Protein AF-A0ABD2B2H3-F1 (afdb_monomer)

Foldseek 3Di:
DVVVVVVVVVVVVVVVPDDDPPCVVVVVVVVVVVCVVPDLVVQQVVVQVPDDPVPDDALVVVCVVPVPAAEDEAADQDPNHYHCCSQVVSNRHYHYQDADPPDDGDVCSVDPPPPPD

Radius of gyration: 19.27 Å; Cα contacts (8 Å, |Δi|>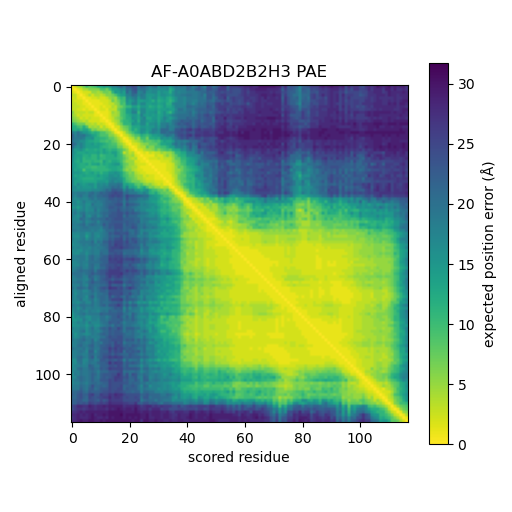4): 63; chains: 1; bounding box: 62×40×33 Å

Mean predicted aligned error: 13.92 Å

Structure (mmCIF, N/CA/C/O backbone):
data_AF-A0ABD2B2H3-F1
#
_entry.id   AF-A0ABD2B2H3-F1
#
loop_
_atom_site.group_PDB
_atom_site.id
_atom_site.type_symbol
_atom_site.label_atom_id
_atom_site.label_alt_id
_atom_site.label_comp_id
_atom_site.label_asym_id
_atom_site.label_entity_id
_atom_site.label_seq_id
_atom_site.pdbx_PDB_ins_code
_atom_site.Cartn_x
_atom_site.Cartn_y
_atom_site.Cartn_z
_atom_site.occupancy
_atom_site.B_iso_or_equiv
_atom_site.auth_seq_id
_atom_site.auth_comp_id
_atom_site.auth_asym_id
_atom_site.auth_atom_id
_atom_site.pdbx_PDB_model_num
ATOM 1 N N . MET A 1 1 ? 15.039 -4.008 -8.826 1.00 48.84 1 MET A N 1
ATOM 2 C CA . MET A 1 1 ? 15.263 -3.709 -7.388 1.00 48.84 1 MET A CA 1
ATOM 3 C C . MET A 1 1 ? 15.482 -4.945 -6.514 1.00 48.84 1 MET A C 1
ATOM 5 O O . MET A 1 1 ? 16.381 -4.877 -5.692 1.00 48.84 1 MET A O 1
ATOM 9 N N . VAL A 1 2 ? 14.816 -6.092 -6.738 1.00 40.44 2 VAL A N 1
ATOM 10 C CA . VAL A 1 2 ? 15.303 -7.399 -6.213 1.00 40.44 2 VAL A CA 1
ATOM 11 C C . VAL A 1 2 ? 16.727 -7.677 -6.708 1.00 40.44 2 VAL A C 1
ATOM 13 O O . VAL A 1 2 ? 17.592 -8.094 -5.950 1.00 40.44 2 VAL A O 1
ATOM 16 N N . GLU A 1 3 ? 17.006 -7.293 -7.956 1.00 41.06 3 GLU A N 1
ATOM 17 C CA . 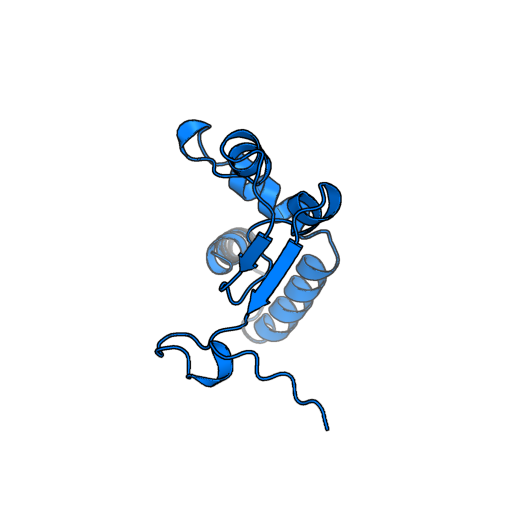GLU A 1 3 ? 18.360 -7.285 -8.508 1.00 41.06 3 GLU A CA 1
ATOM 18 C C . GLU A 1 3 ? 19.343 -6.374 -7.770 1.00 41.06 3 GLU A C 1
ATOM 20 O O . GLU A 1 3 ? 20.527 -6.635 -7.862 1.00 41.06 3 GLU A O 1
ATOM 25 N N . SER A 1 4 ? 18.917 -5.320 -7.063 1.00 43.38 4 SER A N 1
ATOM 26 C CA . SER A 1 4 ? 19.858 -4.391 -6.412 1.00 43.38 4 SER A CA 1
ATOM 27 C C . SER A 1 4 ? 20.433 -5.008 -5.138 1.00 43.38 4 SER A C 1
ATOM 29 O O . SER A 1 4 ? 21.646 -5.126 -5.000 1.00 43.38 4 SER A O 1
ATOM 31 N N . ALA A 1 5 ? 19.564 -5.533 -4.267 1.00 48.22 5 ALA A N 1
ATOM 32 C CA . ALA A 1 5 ? 19.985 -6.279 -3.083 1.00 48.22 5 ALA A CA 1
ATOM 33 C C . ALA A 1 5 ? 20.704 -7.587 -3.461 1.00 48.22 5 ALA A C 1
ATOM 35 O O . ALA A 1 5 ? 21.766 -7.889 -2.916 1.00 48.22 5 ALA A O 1
ATOM 36 N N . ALA A 1 6 ? 20.198 -8.309 -4.471 1.00 50.22 6 ALA A N 1
ATOM 37 C CA . ALA A 1 6 ? 20.875 -9.487 -5.007 1.00 50.22 6 ALA A CA 1
ATOM 38 C C . ALA A 1 6 ? 22.244 -9.140 -5.620 1.00 50.22 6 ALA A C 1
ATOM 40 O O . ALA A 1 6 ? 23.193 -9.890 -5.418 1.00 50.22 6 ALA A O 1
ATOM 41 N N . ARG A 1 7 ? 22.398 -7.988 -6.296 1.00 47.88 7 ARG A N 1
ATOM 42 C CA . ARG A 1 7 ? 23.691 -7.506 -6.817 1.00 47.88 7 ARG A CA 1
ATOM 43 C C . ARG A 1 7 ? 24.656 -7.122 -5.702 1.00 47.88 7 ARG A C 1
ATOM 45 O O . ARG A 1 7 ? 25.835 -7.422 -5.834 1.00 47.88 7 ARG A O 1
ATOM 52 N N . THR A 1 8 ? 24.194 -6.521 -4.609 1.00 51.16 8 THR A N 1
ATOM 53 C CA . THR A 1 8 ? 25.048 -6.207 -3.450 1.00 51.16 8 THR A CA 1
ATOM 54 C C . THR A 1 8 ? 25.582 -7.483 -2.799 1.00 51.16 8 THR A C 1
ATOM 56 O O . THR A 1 8 ? 26.789 -7.607 -2.591 1.00 51.16 8 THR A O 1
ATOM 59 N N . ILE A 1 9 ? 24.724 -8.487 -2.597 1.00 52.25 9 ILE A N 1
ATOM 60 C CA . ILE A 1 9 ? 25.126 -9.818 -2.110 1.00 52.25 9 ILE A CA 1
ATOM 61 C C . ILE A 1 9 ? 26.032 -10.527 -3.140 1.00 52.25 9 ILE A C 1
ATOM 63 O O . ILE A 1 9 ? 26.996 -11.203 -2.776 1.00 52.25 9 ILE A O 1
ATOM 67 N N . GLN A 1 10 ? 25.801 -10.324 -4.441 1.00 53.50 10 GLN A N 1
ATOM 68 C CA . GLN A 1 10 ? 26.638 -10.853 -5.523 1.00 53.50 10 GLN A CA 1
ATOM 69 C C . GLN A 1 10 ? 28.027 -10.197 -5.589 1.00 53.50 10 GLN A C 1
ATOM 71 O O . GLN A 1 10 ? 29.008 -10.871 -5.893 1.00 53.50 10 GLN A O 1
ATOM 76 N N . LEU A 1 11 ? 28.144 -8.903 -5.288 1.00 53.72 11 LEU A N 1
ATOM 77 C CA . LEU A 1 11 ? 29.423 -8.191 -5.214 1.00 53.72 11 LEU A CA 1
ATOM 78 C C . LEU A 1 11 ? 30.218 -8.620 -3.975 1.00 53.72 11 LEU A C 1
ATOM 80 O O . LEU A 1 11 ? 31.417 -8.878 -4.075 1.00 53.72 11 LEU A O 1
ATOM 84 N N . GLN A 1 12 ? 29.542 -8.798 -2.839 1.00 50.03 12 GLN A N 1
ATOM 85 C CA . GLN A 1 12 ? 30.153 -9.280 -1.598 1.00 50.03 12 GLN A CA 1
ATOM 86 C C . GLN A 1 12 ? 30.577 -10.759 -1.671 1.00 50.03 12 GLN A C 1
ATOM 88 O O . GLN A 1 12 ? 31.604 -11.127 -1.100 1.00 50.03 12 GLN A O 1
ATOM 93 N N . SER A 1 13 ? 29.842 -11.607 -2.401 1.00 50.19 13 SER A N 1
ATOM 94 C CA . SER A 1 13 ? 30.207 -13.019 -2.624 1.00 50.19 13 SER A CA 1
ATOM 95 C C . SER A 1 13 ? 31.290 -13.201 -3.692 1.00 50.19 13 SER A C 1
ATOM 97 O O . SER A 1 13 ? 32.161 -14.054 -3.527 1.00 50.19 13 SER A O 1
ATOM 99 N N . ARG A 1 14 ? 31.327 -12.360 -4.738 1.00 46.59 14 ARG A N 1
ATOM 100 C CA . ARG A 1 14 ? 32.444 -12.304 -5.705 1.00 46.59 14 ARG A CA 1
ATOM 101 C C . ARG A 1 14 ? 33.766 -11.905 -5.054 1.00 46.59 14 ARG A C 1
ATOM 103 O O . ARG A 1 14 ? 34.791 -12.486 -5.389 1.00 46.59 14 ARG A O 1
ATOM 110 N N . ALA A 1 15 ? 33.736 -10.987 -4.086 1.00 50.38 15 ALA A N 1
ATOM 111 C CA . ALA A 1 15 ? 34.910 -10.644 -3.280 1.00 50.38 15 ALA A CA 1
ATOM 112 C C . ALA A 1 15 ? 35.425 -11.824 -2.426 1.00 50.38 15 ALA A C 1
ATOM 114 O O . ALA A 1 15 ? 36.555 -11.794 -1.948 1.00 50.38 15 ALA A O 1
ATOM 115 N N . LYS A 1 16 ? 34.614 -12.878 -2.252 1.00 48.72 16 LYS A N 1
ATOM 116 C CA . LYS A 1 16 ? 34.919 -14.071 -1.453 1.00 48.72 16 LYS A CA 1
ATOM 117 C C . LYS A 1 16 ? 34.833 -15.374 -2.267 1.00 48.72 16 LYS A C 1
ATOM 119 O O . LYS A 1 16 ? 34.378 -16.372 -1.736 1.00 48.72 16 LYS A O 1
ATOM 124 N N . ASN A 1 17 ? 35.234 -15.378 -3.543 1.00 52.28 17 ASN A N 1
ATOM 125 C CA . ASN A 1 17 ? 35.700 -16.537 -4.342 1.00 52.28 17 ASN A CA 1
ATOM 126 C C . ASN A 1 17 ? 35.169 -17.972 -4.042 1.00 52.28 17 ASN A C 1
ATOM 128 O O . ASN A 1 17 ? 35.932 -18.929 -4.158 1.00 52.28 17 ASN A O 1
ATOM 132 N N . LYS A 1 18 ? 33.898 -18.188 -3.676 1.00 57.47 18 LYS A N 1
ATOM 133 C CA . LYS A 1 18 ? 33.395 -19.536 -3.338 1.00 57.47 18 LYS A CA 1
ATOM 134 C C . LYS A 1 18 ? 31.888 -19.698 -3.533 1.00 57.47 18 LYS A C 1
ATOM 136 O O . LYS A 1 18 ? 31.180 -19.885 -2.552 1.00 57.47 18 LYS A O 1
ATOM 141 N N . LEU A 1 19 ? 31.386 -19.698 -4.770 1.00 51.34 19 LEU A N 1
ATOM 142 C CA . LEU A 1 19 ? 30.138 -20.427 -5.039 1.00 51.34 19 LEU A CA 1
ATOM 143 C C . LEU A 1 19 ? 29.968 -20.805 -6.524 1.00 51.34 19 LEU A C 1
ATOM 145 O O . LEU A 1 19 ? 30.030 -19.925 -7.390 1.00 51.34 19 LEU A O 1
ATOM 149 N N . PRO A 1 20 ? 29.796 -22.103 -6.845 1.00 54.25 20 PRO A N 1
ATOM 150 C CA . PRO A 1 20 ? 29.620 -22.574 -8.214 1.00 54.25 20 PRO A CA 1
ATOM 151 C C . PRO A 1 20 ? 28.273 -22.140 -8.809 1.00 54.25 20 PRO A C 1
ATOM 153 O O . PRO A 1 20 ? 27.262 -22.005 -8.125 1.00 54.25 20 PRO A O 1
ATOM 156 N N . ARG A 1 21 ? 28.257 -21.934 -10.134 1.00 49.53 21 ARG A N 1
ATOM 157 C CA . ARG A 1 21 ? 27.118 -21.363 -10.877 1.00 49.53 21 ARG A CA 1
ATOM 158 C C . ARG A 1 21 ? 25.829 -22.198 -10.865 1.00 49.53 21 ARG A C 1
ATOM 160 O O . ARG A 1 21 ? 24.800 -21.699 -11.304 1.00 49.53 21 ARG A O 1
ATOM 167 N N . ASN A 1 22 ? 25.855 -23.436 -10.393 1.00 51.41 22 ASN A N 1
ATOM 168 C CA . ASN A 1 22 ? 24.711 -24.339 -10.535 1.00 51.41 22 ASN A CA 1
ATOM 169 C C . ASN A 1 22 ? 23.791 -24.337 -9.299 1.00 51.41 22 ASN A C 1
ATOM 171 O O . ASN A 1 22 ? 22.655 -24.790 -9.393 1.00 51.41 22 ASN A O 1
ATOM 175 N N . ASP A 1 23 ? 24.216 -23.702 -8.201 1.00 57.84 23 ASP A N 1
ATOM 176 C CA . ASP A 1 23 ? 23.463 -23.641 -6.939 1.00 57.84 23 ASP A CA 1
ATOM 177 C C . ASP A 1 23 ? 22.622 -22.361 -6.784 1.00 57.84 23 ASP A C 1
ATOM 179 O O . ASP A 1 23 ? 21.915 -22.183 -5.791 1.00 57.84 23 ASP A O 1
ATOM 183 N N . TRP A 1 24 ? 22.629 -21.466 -7.783 1.00 51.44 24 TRP A N 1
ATOM 184 C CA . TRP A 1 24 ? 21.922 -20.178 -7.715 1.00 51.44 24 TRP A CA 1
ATOM 185 C C . TRP A 1 24 ? 20.406 -20.312 -7.601 1.00 51.44 24 TRP A C 1
ATOM 187 O O . TRP A 1 24 ? 19.769 -19.432 -7.031 1.00 51.44 24 TRP A O 1
ATOM 197 N N . LYS A 1 25 ? 19.814 -21.391 -8.129 1.00 55.16 25 LYS A N 1
ATOM 198 C CA . LYS A 1 25 ? 18.371 -21.625 -8.003 1.00 55.16 25 LYS A CA 1
ATOM 199 C C . LYS A 1 25 ? 18.014 -21.976 -6.557 1.00 55.16 25 LYS A C 1
ATOM 201 O O . LYS A 1 25 ? 17.134 -21.344 -5.998 1.00 55.16 25 LYS A O 1
ATOM 206 N N . SER A 1 26 ? 18.768 -22.881 -5.932 1.00 60.53 26 SER A N 1
ATOM 207 C CA . SER A 1 26 ? 18.584 -23.257 -4.523 1.00 60.53 26 SER A CA 1
ATOM 208 C C . SER A 1 26 ? 18.865 -22.092 -3.574 1.00 60.53 26 SER A C 1
ATOM 210 O O . SER A 1 26 ? 18.096 -21.852 -2.654 1.00 60.53 26 SER A O 1
ATOM 212 N N . LEU A 1 27 ? 19.930 -21.324 -3.818 1.00 55.44 27 LEU A N 1
ATOM 213 C CA . LEU A 1 27 ? 20.241 -20.129 -3.031 1.00 55.44 27 LEU A CA 1
ATOM 214 C C . LEU A 1 27 ? 19.196 -19.034 -3.194 1.00 55.44 27 LEU A C 1
ATOM 216 O O . LEU A 1 27 ? 18.888 -18.347 -2.231 1.00 55.44 27 LEU A O 1
ATOM 220 N N . ARG A 1 28 ? 18.646 -18.858 -4.397 1.00 57.31 28 ARG A N 1
ATOM 221 C CA . ARG A 1 28 ? 17.560 -17.907 -4.619 1.00 57.31 28 ARG A CA 1
ATOM 222 C C . ARG A 1 28 ? 16.315 -18.306 -3.837 1.00 57.31 28 ARG A C 1
ATOM 224 O O . ARG A 1 28 ? 15.732 -17.416 -3.241 1.00 57.31 28 ARG A O 1
ATOM 231 N N . GLU A 1 29 ? 15.936 -19.583 -3.832 1.00 57.41 29 GLU A N 1
ATOM 232 C CA . GLU A 1 29 ? 14.789 -20.062 -3.048 1.00 57.41 29 GLU A CA 1
ATOM 233 C C . GLU A 1 29 ? 15.062 -19.965 -1.535 1.00 57.41 29 GLU A C 1
ATOM 235 O O . GLU A 1 29 ? 14.234 -19.446 -0.805 1.00 57.41 29 GLU A O 1
ATOM 240 N N . GLN A 1 30 ? 16.260 -20.322 -1.057 1.00 57.22 30 GLN A N 1
ATOM 241 C CA . GLN A 1 30 ? 16.628 -20.175 0.363 1.00 57.22 30 GLN A CA 1
ATOM 242 C C . GLN A 1 30 ? 16.683 -18.712 0.819 1.00 57.22 30 GLN A C 1
ATOM 244 O O . GLN A 1 30 ? 16.243 -18.381 1.915 1.00 57.22 30 GLN A O 1
ATOM 249 N N . LEU A 1 31 ? 17.221 -17.817 -0.015 1.00 52.88 31 LEU A N 1
ATOM 250 C CA . LEU A 1 31 ? 17.193 -16.382 0.253 1.00 52.88 31 LEU A CA 1
ATOM 251 C C . LEU A 1 31 ? 15.760 -15.856 0.178 1.00 52.88 31 LEU A C 1
ATOM 253 O O . LEU A 1 31 ? 15.390 -15.018 0.988 1.00 52.88 31 LEU A O 1
ATOM 257 N N . TRP A 1 32 ? 14.951 -16.337 -0.766 1.00 55.81 32 TRP A N 1
ATOM 258 C CA . TRP A 1 32 ? 13.541 -15.977 -0.866 1.00 55.81 32 TRP A CA 1
ATOM 259 C C . TRP A 1 32 ? 12.775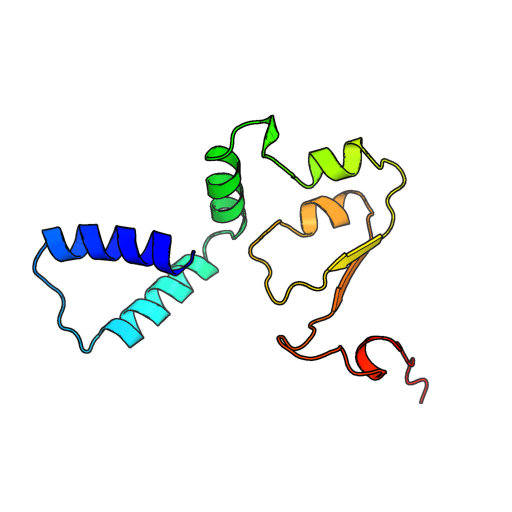 -16.355 0.402 1.00 55.81 32 TRP A C 1
ATOM 261 O O . TRP A 1 32 ? 12.055 -15.503 0.914 1.00 55.81 32 TRP A O 1
ATOM 271 N N . ASP A 1 33 ? 13.005 -17.547 0.955 1.00 54.06 33 ASP A N 1
ATOM 272 C CA . ASP A 1 33 ? 12.444 -17.978 2.240 1.00 54.06 33 ASP A CA 1
ATOM 273 C C . ASP A 1 33 ? 12.946 -17.099 3.395 1.00 54.06 33 ASP A C 1
ATOM 275 O O . ASP A 1 33 ? 12.136 -16.549 4.134 1.00 54.06 33 ASP A O 1
ATOM 279 N N . LEU A 1 34 ? 14.256 -16.834 3.482 1.00 47.75 34 LEU A N 1
ATOM 280 C CA . LEU A 1 34 ? 14.840 -15.953 4.506 1.00 47.75 34 LEU A CA 1
ATOM 281 C C . LEU A 1 34 ? 14.284 -14.513 4.450 1.00 47.75 34 LEU A C 1
ATOM 283 O O . LEU A 1 34 ? 14.132 -13.866 5.482 1.00 47.75 34 LE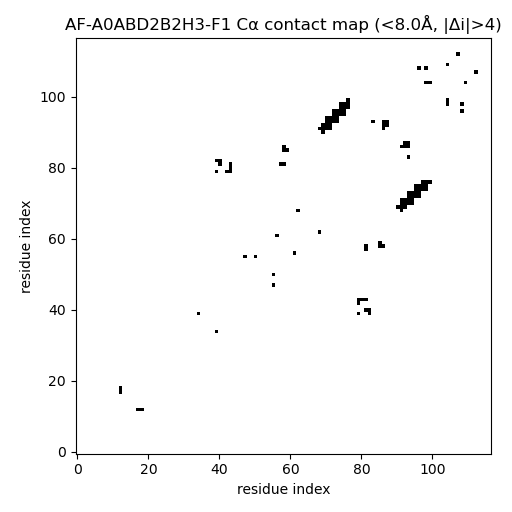U A O 1
ATOM 287 N N . PHE A 1 35 ? 13.955 -14.009 3.254 1.00 49.50 35 PHE A N 1
ATOM 288 C CA . PHE A 1 35 ? 13.344 -12.689 3.038 1.00 49.50 35 PHE A CA 1
ATOM 289 C C . PHE A 1 35 ? 11.810 -12.683 3.117 1.00 49.50 35 PHE A C 1
ATOM 291 O O . PHE A 1 35 ? 11.218 -11.606 3.053 1.00 49.50 35 PHE A O 1
ATOM 298 N N . THR A 1 36 ? 11.157 -13.845 3.202 1.00 49.19 36 THR A N 1
ATOM 299 C CA . THR A 1 36 ? 9.694 -13.949 3.350 1.00 49.19 36 THR A CA 1
ATOM 300 C C . THR A 1 36 ? 9.266 -14.362 4.754 1.00 49.19 36 THR A C 1
ATOM 302 O O . THR A 1 36 ? 8.114 -14.117 5.111 1.00 49.19 36 THR A O 1
ATOM 305 N N . THR A 1 37 ? 10.170 -14.908 5.574 1.00 43.31 37 THR A N 1
ATOM 306 C CA . THR A 1 37 ? 9.897 -15.219 6.986 1.00 43.31 37 THR A CA 1
ATOM 307 C C . THR A 1 37 ? 10.183 -14.069 7.954 1.00 43.31 37 THR A C 1
ATOM 309 O O . THR A 1 37 ? 9.528 -14.012 8.991 1.00 43.31 37 THR A O 1
ATOM 312 N N . ASP A 1 38 ? 11.072 -13.126 7.617 1.00 41.78 38 ASP A N 1
ATOM 313 C CA . ASP A 1 38 ? 11.330 -11.932 8.438 1.00 41.78 38 ASP A CA 1
ATOM 314 C C . ASP A 1 38 ? 10.665 -10.682 7.839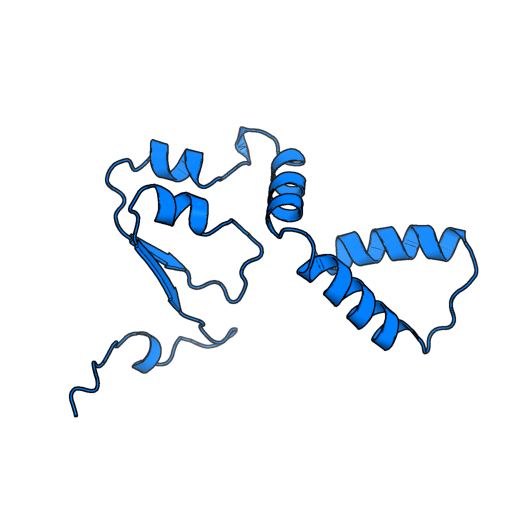 1.00 41.78 38 ASP A C 1
ATOM 316 O O . ASP A 1 38 ? 10.726 -10.432 6.637 1.00 41.78 38 ASP A O 1
ATOM 320 N N . SER A 1 39 ? 9.974 -9.927 8.699 1.00 52.69 39 SER A N 1
ATOM 321 C CA . SER A 1 39 ? 8.912 -8.968 8.368 1.00 52.69 39 SER A CA 1
ATOM 322 C C . SER A 1 39 ? 9.154 -8.096 7.122 1.00 52.69 39 SER A C 1
ATOM 324 O O . SER A 1 39 ? 10.141 -7.365 7.013 1.00 52.69 39 SER A O 1
ATOM 326 N N . HIS A 1 40 ? 8.177 -8.108 6.204 1.00 56.16 40 HIS A N 1
ATOM 327 C CA . HIS A 1 40 ? 8.101 -7.198 5.050 1.00 56.16 40 HIS A CA 1
ATOM 328 C C . HIS A 1 40 ? 8.329 -5.723 5.442 1.00 56.16 40 HIS A C 1
ATOM 330 O O . HIS A 1 40 ? 8.883 -4.948 4.657 1.00 56.16 40 HIS A O 1
ATOM 336 N N . ASP A 1 41 ? 7.980 -5.366 6.678 1.00 58.81 41 ASP A N 1
ATOM 337 C CA . ASP A 1 41 ? 8.147 -4.041 7.268 1.00 58.81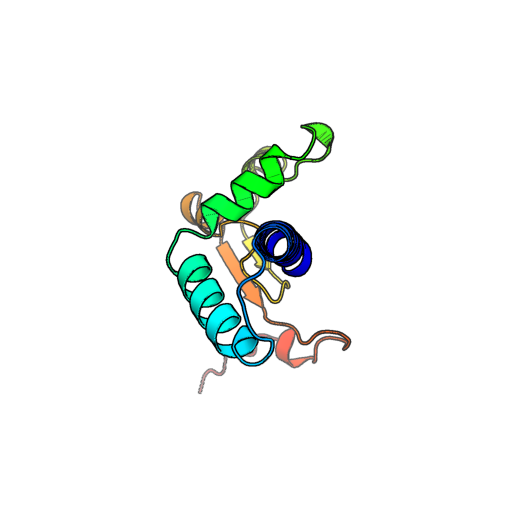 41 ASP A CA 1
ATOM 338 C C . ASP A 1 41 ? 9.601 -3.553 7.189 1.00 58.81 41 ASP A C 1
ATOM 340 O O . ASP A 1 41 ? 9.846 -2.417 6.782 1.00 58.81 41 ASP A O 1
ATOM 344 N N . HIS A 1 42 ? 10.593 -4.403 7.486 1.00 58.09 42 HIS A N 1
ATOM 345 C CA . HIS A 1 42 ? 12.002 -3.984 7.491 1.00 58.09 42 HIS A CA 1
ATOM 346 C C . HIS A 1 42 ? 12.487 -3.517 6.114 1.00 58.09 42 HIS A C 1
ATOM 348 O O . HIS A 1 42 ? 13.275 -2.572 6.020 1.00 58.09 42 HIS A O 1
ATOM 354 N N . LEU A 1 43 ? 12.005 -4.139 5.035 1.00 61.94 43 LEU A N 1
ATOM 355 C CA . LEU A 1 43 ? 12.377 -3.753 3.673 1.00 61.94 43 LEU A CA 1
ATOM 356 C C . LEU A 1 43 ? 11.727 -2.429 3.261 1.00 61.94 43 LEU A C 1
ATOM 358 O O . LEU A 1 43 ? 12.383 -1.606 2.620 1.00 61.94 43 LEU A O 1
ATOM 362 N N . ILE A 1 44 ? 10.476 -2.196 3.659 1.00 66.38 44 ILE A N 1
ATOM 363 C CA . ILE A 1 44 ? 9.765 -0.935 3.404 1.00 66.38 44 ILE A CA 1
ATOM 364 C C . ILE A 1 44 ? 10.467 0.211 4.141 1.00 66.38 44 ILE A C 1
ATOM 366 O O . ILE A 1 44 ? 10.827 1.218 3.524 1.00 66.38 44 ILE A O 1
ATOM 370 N N . TYR A 1 45 ? 10.765 0.026 5.431 1.00 64.25 45 TYR A N 1
ATOM 371 C CA . TYR A 1 45 ? 11.483 1.017 6.234 1.00 64.25 45 TYR A CA 1
ATOM 372 C C . TYR A 1 45 ? 12.883 1.317 5.684 1.00 64.25 45 TYR A C 1
ATOM 374 O O . TYR A 1 45 ? 13.274 2.484 5.603 1.00 64.25 45 TYR A O 1
ATOM 382 N N . ALA A 1 46 ? 13.632 0.302 5.243 1.00 63.84 46 ALA A N 1
ATOM 383 C CA . ALA A 1 46 ? 14.954 0.499 4.651 1.00 63.84 46 ALA A CA 1
ATOM 384 C C . ALA A 1 46 ? 14.909 1.322 3.350 1.00 63.84 46 ALA A C 1
ATOM 386 O O . ALA A 1 46 ? 15.800 2.136 3.107 1.00 63.84 46 ALA A O 1
ATOM 387 N N . VAL A 1 47 ? 13.879 1.152 2.515 1.00 72.12 47 VAL A N 1
ATOM 388 C CA . VAL A 1 47 ? 13.709 1.956 1.292 1.00 72.12 47 VAL A CA 1
ATOM 389 C C . VAL A 1 47 ? 13.382 3.405 1.639 1.00 72.12 47 VAL A C 1
ATOM 391 O O . VAL A 1 47 ? 14.043 4.311 1.136 1.00 72.12 47 VAL A O 1
ATOM 394 N N . VAL A 1 48 ? 12.416 3.634 2.532 1.00 73.44 48 VAL A N 1
ATOM 395 C CA . VAL A 1 48 ? 11.986 4.984 2.936 1.00 73.44 48 VAL A CA 1
ATOM 396 C C . VAL A 1 48 ? 13.135 5.776 3.568 1.00 73.44 48 VAL A C 1
ATOM 398 O O . VAL A 1 48 ? 13.299 6.962 3.279 1.00 73.44 48 VAL A O 1
ATOM 401 N N . ASN A 1 49 ? 13.972 5.126 4.379 1.00 77.31 49 ASN A N 1
ATOM 402 C CA . ASN A 1 49 ? 15.101 5.778 5.047 1.00 77.31 49 ASN A CA 1
ATOM 403 C C . ASN A 1 49 ? 16.212 6.233 4.087 1.00 77.31 49 ASN A C 1
ATOM 405 O O . ASN A 1 49 ? 16.965 7.137 4.437 1.00 77.31 49 ASN A O 1
ATOM 409 N N . ASN A 1 50 ? 16.281 5.672 2.876 1.00 80.88 50 ASN A N 1
ATOM 410 C CA . ASN A 1 50 ? 17.227 6.092 1.838 1.00 80.88 50 ASN A CA 1
ATOM 411 C C . ASN A 1 50 ? 16.706 7.245 0.954 1.00 80.88 50 ASN A C 1
ATOM 413 O O . ASN A 1 50 ? 17.411 7.676 0.044 1.00 80.88 50 ASN A O 1
ATOM 417 N N . LEU A 1 51 ? 15.488 7.741 1.199 1.00 82.06 51 LEU A N 1
ATOM 418 C CA . LEU A 1 51 ? 14.890 8.876 0.487 1.00 82.06 51 LEU A CA 1
ATOM 419 C C . LEU A 1 51 ? 14.970 10.155 1.330 1.00 82.06 51 LEU A C 1
ATOM 421 O O . LEU A 1 51 ? 14.816 10.096 2.561 1.00 82.06 51 LEU A O 1
ATOM 425 N N . THR A 1 52 ? 15.146 11.316 0.682 1.00 88.69 52 THR A N 1
ATOM 426 C CA . THR A 1 52 ? 14.992 12.613 1.369 1.00 88.69 52 THR A CA 1
ATOM 427 C C . THR A 1 52 ? 13.537 12.793 1.814 1.00 88.69 52 THR A C 1
ATOM 429 O O . THR A 1 52 ? 12.648 12.184 1.212 1.00 88.69 52 THR A O 1
ATOM 432 N N . PRO A 1 53 ? 13.247 13.593 2.857 1.00 86.94 53 PRO A N 1
ATOM 433 C CA . PRO A 1 53 ? 11.880 13.774 3.348 1.00 86.94 53 PRO A CA 1
ATOM 434 C C . PRO A 1 53 ? 10.868 14.146 2.256 1.00 86.94 53 PRO A C 1
ATOM 436 O O . PRO A 1 53 ? 9.766 13.608 2.234 1.00 86.94 53 PRO A O 1
ATOM 439 N N . GLU A 1 54 ? 11.268 14.984 1.304 1.00 88.75 54 GLU A N 1
ATOM 440 C CA . GLU A 1 54 ? 10.438 15.485 0.201 1.00 88.75 54 GLU A CA 1
ATOM 441 C C . GLU A 1 54 ? 10.113 14.402 -0.837 1.00 88.75 54 GLU A C 1
ATOM 443 O O . GLU A 1 54 ? 9.157 14.529 -1.597 1.00 88.75 54 GLU A O 1
ATOM 448 N N . GLN A 1 55 ? 10.905 13.329 -0.878 1.00 86.00 55 GLN A N 1
ATOM 449 C CA . GLN A 1 55 ? 10.722 12.193 -1.781 1.00 86.00 55 GLN A CA 1
ATOM 450 C C . GLN A 1 55 ? 9.894 11.065 -1.151 1.00 86.00 55 GLN A C 1
ATOM 452 O O . GLN A 1 55 ? 9.574 10.085 -1.828 1.00 86.00 55 GLN A O 1
ATOM 457 N N . ARG A 1 56 ? 9.568 11.157 0.144 1.00 87.88 56 ARG A N 1
ATOM 458 C CA . ARG A 1 56 ? 8.836 10.108 0.860 1.00 87.88 56 ARG A CA 1
ATOM 459 C C . ARG A 1 56 ? 7.339 10.233 0.623 1.00 87.88 56 ARG A C 1
ATOM 461 O O . ARG A 1 56 ? 6.755 11.304 0.742 1.00 87.88 56 ARG A O 1
ATOM 468 N N . PHE A 1 57 ? 6.707 9.090 0.388 1.00 89.06 57 PHE A N 1
ATOM 469 C CA . PHE A 1 57 ? 5.257 8.960 0.343 1.00 89.06 57 PHE A CA 1
ATOM 470 C C . PHE A 1 57 ? 4.847 7.721 1.138 1.00 89.06 57 PHE A C 1
ATOM 472 O O . PHE A 1 57 ? 4.973 6.595 0.662 1.00 89.06 57 PHE A O 1
ATOM 479 N N . THR A 1 58 ? 4.442 7.934 2.389 1.00 89.81 58 THR A N 1
ATOM 480 C CA . THR A 1 58 ? 4.105 6.875 3.353 1.00 89.81 58 THR A CA 1
ATOM 481 C C . THR A 1 58 ? 2.607 6.863 3.651 1.00 89.81 58 THR A C 1
ATOM 483 O O . THR A 1 58 ? 1.910 7.847 3.380 1.00 89.81 58 THR A O 1
ATOM 486 N N . ALA A 1 59 ? 2.104 5.783 4.261 1.00 90.69 59 ALA A N 1
ATOM 487 C CA . ALA A 1 59 ? 0.710 5.707 4.700 1.00 90.69 59 ALA A CA 1
ATOM 488 C C . ALA A 1 59 ? 0.332 6.870 5.631 1.00 90.69 59 ALA A C 1
ATOM 490 O O . ALA A 1 59 ? -0.719 7.482 5.456 1.00 90.69 59 ALA A O 1
ATOM 491 N N . THR A 1 60 ? 1.223 7.246 6.554 1.00 92.12 60 THR A N 1
ATOM 492 C CA . THR A 1 60 ? 1.026 8.391 7.456 1.00 92.12 60 THR A CA 1
ATOM 493 C C . THR A 1 60 ? 0.826 9.701 6.698 1.00 92.12 60 THR A C 1
ATOM 495 O O . THR A 1 60 ? -0.115 10.432 6.998 1.00 92.12 60 THR A O 1
ATOM 498 N N . ILE A 1 61 ? 1.669 9.985 5.697 1.00 93.50 61 ILE A N 1
ATOM 499 C CA . ILE A 1 61 ? 1.554 11.204 4.878 1.00 93.50 61 ILE A CA 1
ATOM 500 C C . ILE A 1 61 ? 0.204 11.219 4.148 1.00 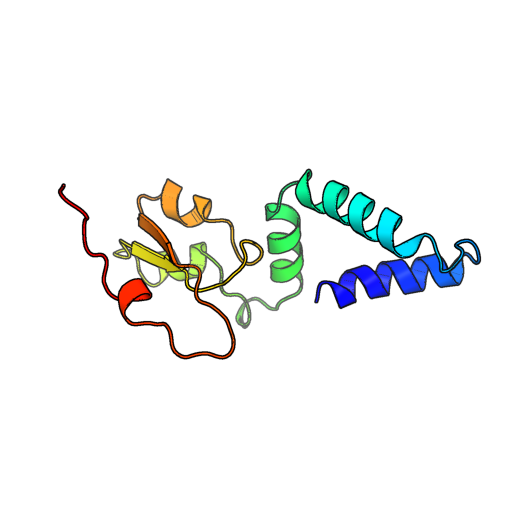93.50 61 ILE A C 1
ATOM 502 O O . ILE A 1 61 ? -0.490 12.237 4.147 1.00 93.50 61 ILE A O 1
ATOM 506 N N . LEU A 1 62 ? -0.206 10.081 3.578 1.00 94.75 62 LEU A N 1
ATOM 507 C CA . LEU A 1 62 ? -1.486 9.958 2.881 1.00 94.75 62 LEU A CA 1
ATOM 508 C C . LEU A 1 62 ? -2.683 10.180 3.823 1.00 94.75 62 LEU A C 1
ATOM 510 O O . LEU A 1 62 ? -3.596 10.932 3.487 1.00 94.75 62 LEU A O 1
ATOM 514 N N . LEU A 1 63 ? -2.679 9.560 5.005 1.00 95.75 63 LEU A N 1
ATOM 515 C CA . LEU A 1 63 ? -3.763 9.676 5.989 1.00 95.75 63 LEU A CA 1
ATOM 516 C C . LEU A 1 63 ? -3.882 11.093 6.567 1.00 95.75 63 LEU A C 1
ATOM 518 O O . LEU A 1 63 ? -4.993 11.564 6.801 1.00 95.75 63 LEU A O 1
ATOM 522 N N . GLN A 1 64 ? -2.759 11.791 6.758 1.00 95.75 64 GLN A N 1
ATOM 523 C CA . GLN A 1 64 ? -2.749 13.193 7.186 1.00 95.75 64 GLN A CA 1
ATOM 524 C C . GLN A 1 64 ? -3.308 14.125 6.108 1.00 95.75 64 GLN A C 1
ATOM 526 O O . GLN A 1 64 ? -4.089 15.023 6.419 1.00 95.75 64 GLN A O 1
ATOM 531 N N . ALA A 1 65 ? -2.939 13.902 4.843 1.00 96.69 65 ALA A N 1
ATOM 532 C CA . ALA A 1 65 ? -3.439 14.693 3.722 1.00 96.69 65 ALA A CA 1
ATOM 533 C C . ALA A 1 65 ? -4.937 14.449 3.456 1.00 96.69 65 ALA A C 1
ATOM 535 O O . ALA A 1 65 ? -5.658 15.369 3.070 1.00 96.69 65 ALA A O 1
ATOM 536 N N . PHE A 1 66 ? -5.421 13.225 3.694 1.00 96.88 66 PHE A N 1
ATOM 537 C CA . PHE A 1 66 ? -6.802 12.819 3.436 1.00 96.88 66 PHE A CA 1
ATOM 538 C C . PHE A 1 66 ? -7.443 12.156 4.667 1.00 96.88 66 PHE A C 1
ATOM 540 O O . PHE A 1 66 ? -7.728 10.957 4.652 1.00 96.88 66 PHE A O 1
ATOM 547 N N . PRO A 1 67 ? -7.789 12.925 5.716 1.00 94.88 67 PRO A N 1
ATOM 548 C CA . PRO A 1 67 ? -8.306 12.374 6.977 1.00 94.88 67 PRO A CA 1
ATOM 549 C C . PRO A 1 67 ? -9.681 11.694 6.852 1.00 94.88 67 PRO A C 1
ATOM 551 O O . PRO A 1 67 ? -10.130 11.005 7.763 1.00 94.88 67 PRO A O 1
ATOM 554 N N . ARG A 1 68 ? -10.379 11.886 5.724 1.00 96.50 68 ARG A N 1
ATOM 555 C CA . ARG A 1 68 ? -11.659 11.228 5.413 1.00 96.50 68 ARG A CA 1
ATOM 556 C C . ARG A 1 68 ? -11.513 10.049 4.451 1.00 96.50 68 ARG A C 1
ATOM 558 O O . ARG A 1 68 ? -12.527 9.577 3.943 1.00 96.50 68 ARG A O 1
ATOM 565 N N . LEU A 1 69 ? -10.293 9.591 4.168 1.00 96.69 69 LEU A N 1
ATOM 566 C CA . LEU A 1 69 ? -10.069 8.393 3.365 1.00 96.69 69 LEU A CA 1
ATOM 567 C C . LEU A 1 69 ? -10.790 7.205 4.017 1.00 96.69 69 LEU A C 1
ATOM 569 O O . LEU A 1 69 ? -10.689 6.995 5.223 1.00 96.69 69 LEU A O 1
ATOM 573 N N . LYS A 1 70 ? -11.560 6.454 3.225 1.00 96.62 70 LYS A N 1
ATOM 574 C CA . LYS A 1 70 ? -12.333 5.295 3.708 1.00 96.62 70 LYS A CA 1
ATOM 575 C C . LYS A 1 70 ? -11.971 3.989 3.025 1.00 96.62 70 LYS A C 1
ATOM 577 O O . LYS A 1 70 ? -12.239 2.935 3.590 1.00 96.62 70 LYS A O 1
ATOM 582 N N . CYS A 1 71 ? -11.383 4.046 1.835 1.00 96.81 71 CYS A N 1
ATOM 583 C CA . CYS A 1 71 ? -11.077 2.867 1.044 1.00 96.81 71 CYS A CA 1
ATOM 584 C C . CYS A 1 71 ? -9.811 3.087 0.214 1.00 96.81 71 CYS A C 1
ATOM 586 O O . CYS A 1 71 ? -9.612 4.173 -0.333 1.00 96.81 71 CYS A O 1
ATOM 588 N N . ILE A 1 72 ? -8.997 2.043 0.101 1.00 95.94 72 ILE A N 1
ATOM 589 C CA . ILE A 1 72 ? -7.872 1.923 -0.820 1.00 95.94 72 ILE A CA 1
ATOM 590 C C . ILE A 1 72 ? -8.133 0.715 -1.707 1.00 95.94 72 ILE A C 1
ATOM 592 O O . ILE A 1 72 ? -8.368 -0.385 -1.210 1.00 95.94 72 ILE A O 1
ATOM 596 N N . VAL A 1 73 ? -8.044 0.934 -3.017 1.00 94.38 73 VAL A N 1
ATOM 597 C CA . VAL A 1 73 ? -8.025 -0.133 -4.016 1.00 94.38 73 VAL A CA 1
ATOM 598 C C . VAL A 1 73 ? -6.599 -0.251 -4.542 1.00 94.38 73 VAL A C 1
ATOM 600 O O . VAL A 1 73 ? -6.100 0.640 -5.229 1.00 94.38 73 VAL A O 1
ATOM 603 N N . ASP A 1 74 ? -5.928 -1.338 -4.186 1.00 92.94 74 ASP A N 1
ATOM 604 C CA . ASP A 1 74 ? -4.553 -1.628 -4.562 1.00 92.94 74 ASP A CA 1
ATOM 605 C C . ASP A 1 74 ? -4.505 -2.491 -5.824 1.00 92.94 74 ASP A C 1
ATOM 607 O O . ASP A 1 74 ? -4.896 -3.659 -5.820 1.00 92.94 74 ASP A O 1
ATOM 611 N N . LEU A 1 75 ? -3.983 -1.905 -6.900 1.00 90.50 75 LEU A N 1
ATOM 612 C CA . LEU A 1 75 ? -3.842 -2.549 -8.208 1.00 90.50 75 LEU A CA 1
ATOM 613 C C . LEU A 1 75 ? -2.429 -3.089 -8.462 1.00 90.50 75 LEU A C 1
ATOM 615 O O . LEU A 1 75 ? -2.108 -3.545 -9.561 1.00 90.50 75 LEU A O 1
ATOM 619 N N . THR A 1 76 ? -1.540 -3.006 -7.473 1.00 87.50 76 THR A N 1
ATOM 620 C CA . THR A 1 76 ? -0.189 -3.544 -7.589 1.00 87.50 76 THR A CA 1
ATOM 621 C C . THR A 1 76 ? -0.222 -5.062 -7.470 1.00 87.50 76 THR A C 1
ATOM 623 O O . THR A 1 76 ? -0.941 -5.632 -6.653 1.00 87.50 76 THR A O 1
ATOM 626 N N . ASN A 1 77 ? 0.617 -5.744 -8.245 1.00 87.56 77 ASN A N 1
ATOM 627 C CA . ASN A 1 77 ? 0.739 -7.201 -8.200 1.00 87.56 77 ASN A CA 1
ATOM 628 C C . ASN A 1 77 ? 1.806 -7.660 -7.180 1.00 87.56 77 ASN A C 1
ATOM 630 O O . ASN A 1 77 ? 2.652 -8.498 -7.488 1.00 87.56 77 ASN A O 1
ATOM 634 N N . THR A 1 78 ? 1.868 -7.010 -6.012 1.00 83.81 78 THR A N 1
ATOM 635 C CA . THR A 1 78 ? 2.902 -7.226 -4.982 1.00 83.81 78 THR A CA 1
ATOM 636 C C . THR A 1 78 ? 2.487 -6.619 -3.635 1.00 83.81 78 THR A C 1
ATOM 638 O O . THR A 1 78 ? 1.672 -5.703 -3.610 1.00 83.81 78 THR A O 1
ATOM 641 N N . GLU A 1 79 ? 3.064 -7.091 -2.527 1.00 83.94 79 GLU A N 1
ATOM 642 C CA . GLU A 1 79 ? 2.869 -6.547 -1.163 1.00 83.94 79 GLU A CA 1
ATOM 643 C C . GLU A 1 79 ? 4.100 -5.767 -0.647 1.00 83.94 79 GLU A C 1
ATOM 645 O O . GLU A 1 79 ? 4.193 -5.395 0.512 1.00 83.94 79 GLU A O 1
ATOM 650 N N . ARG A 1 80 ? 5.082 -5.508 -1.517 1.00 81.12 80 ARG A N 1
ATOM 651 C CA . ARG A 1 80 ? 6.414 -4.999 -1.128 1.00 81.12 80 ARG A CA 1
ATOM 652 C C . ARG A 1 80 ? 6.494 -3.513 -0.761 1.00 81.12 80 ARG A C 1
ATOM 654 O O . ARG A 1 80 ? 7.571 -3.072 -0.376 1.00 81.12 80 ARG A O 1
ATOM 661 N N . TYR A 1 81 ? 5.454 -2.723 -1.013 1.00 83.56 81 TYR A N 1
ATOM 662 C CA . TYR A 1 81 ? 5.582 -1.258 -1.022 1.00 83.56 81 TYR A CA 1
ATOM 663 C C . TYR A 1 81 ? 5.168 -0.581 0.282 1.00 83.56 81 TYR A C 1
ATOM 665 O O . TYR A 1 81 ? 5.701 0.476 0.599 1.00 83.56 81 TYR A O 1
ATOM 673 N N . TYR A 1 82 ? 4.228 -1.165 1.013 1.00 88.44 82 TYR A N 1
ATOM 674 C CA . TYR A 1 82 ? 3.694 -0.631 2.260 1.00 88.44 82 TYR A CA 1
ATOM 675 C C . TYR A 1 82 ? 3.016 -1.771 3.027 1.00 88.44 82 TYR A C 1
ATOM 677 O O . TYR A 1 82 ? 2.597 -2.757 2.412 1.00 88.44 82 TYR A O 1
ATOM 685 N N . ASP A 1 83 ? 2.885 -1.638 4.346 1.00 89.94 83 ASP A N 1
ATOM 686 C CA . ASP A 1 83 ? 2.085 -2.575 5.132 1.00 89.94 83 ASP A CA 1
ATOM 687 C C . ASP A 1 83 ? 0.620 -2.123 5.095 1.00 89.94 83 ASP A C 1
ATOM 689 O O . ASP A 1 83 ? 0.260 -1.042 5.561 1.00 89.94 83 ASP A O 1
ATOM 693 N N . LYS A 1 84 ? -0.264 -2.963 4.548 1.00 92.38 84 LYS A N 1
ATOM 694 C CA . LYS A 1 84 ? -1.707 -2.678 4.508 1.00 92.38 84 LYS A CA 1
ATOM 695 C C . LYS A 1 84 ? -2.303 -2.449 5.901 1.00 92.38 84 LYS A C 1
ATOM 697 O O . LYS A 1 84 ? -3.319 -1.759 6.009 1.00 92.38 84 LYS A O 1
ATOM 702 N N . LYS A 1 85 ? -1.679 -2.978 6.964 1.00 93.81 85 LYS A N 1
ATOM 703 C CA . LYS A 1 85 ? -2.116 -2.758 8.349 1.00 93.81 85 LYS A CA 1
ATOM 704 C C . LYS A 1 85 ? -2.026 -1.294 8.766 1.00 93.81 85 LYS A C 1
ATOM 706 O O . LYS A 1 85 ? -2.836 -0.873 9.588 1.00 93.81 85 LYS A O 1
ATOM 711 N N . GLU A 1 86 ? -1.136 -0.502 8.162 1.00 93.31 86 GLU A N 1
ATOM 712 C CA . GLU A 1 86 ? -1.071 0.951 8.3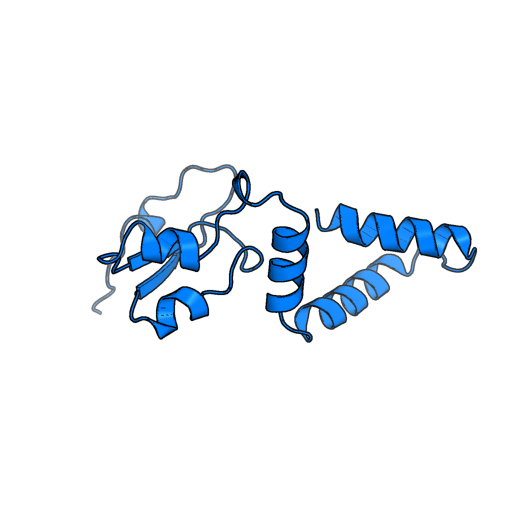86 1.00 93.31 86 GLU A CA 1
ATOM 713 C C . GLU A 1 86 ? -2.396 1.647 8.028 1.00 93.31 86 GLU A C 1
ATOM 715 O O . GLU A 1 86 ? -2.734 2.675 8.611 1.00 93.31 86 GLU A O 1
ATOM 720 N N . PHE A 1 87 ? -3.186 1.059 7.123 1.00 95.75 87 PHE A N 1
ATOM 721 C CA . PHE A 1 87 ? -4.509 1.545 6.736 1.00 95.75 87 PHE A CA 1
ATOM 722 C C . PHE A 1 87 ? -5.641 0.834 7.480 1.00 95.75 87 PHE A C 1
ATOM 724 O O . PHE A 1 87 ? -6.536 1.487 8.025 1.00 95.75 87 PHE A O 1
ATOM 731 N N . THR A 1 88 ? -5.617 -0.500 7.548 1.00 96.44 88 THR A N 1
ATOM 732 C CA . THR A 1 88 ? -6.734 -1.249 8.148 1.00 96.44 88 THR A CA 1
ATOM 733 C C . THR A 1 88 ? -6.868 -0.991 9.646 1.00 96.44 88 THR A C 1
ATOM 735 O O . THR A 1 88 ? -7.988 -0.939 10.150 1.00 96.44 88 THR A O 1
ATOM 738 N N . ASN A 1 89 ? -5.760 -0.750 10.357 1.00 96.06 89 ASN A N 1
ATOM 739 C CA . ASN A 1 89 ? -5.783 -0.469 11.798 1.00 96.06 89 ASN A CA 1
ATOM 740 C C . ASN A 1 89 ? -6.472 0.861 12.143 1.00 96.06 89 ASN A C 1
ATOM 742 O O . ASN A 1 89 ? -6.948 1.025 13.262 1.00 96.06 89 ASN A O 1
ATOM 746 N N . VAL A 1 90 ? -6.558 1.798 11.192 1.00 95.50 90 VAL A N 1
ATOM 747 C CA . VAL A 1 90 ? -7.255 3.085 11.362 1.00 95.50 90 VAL A CA 1
ATOM 748 C C . VAL A 1 90 ? -8.644 3.096 10.709 1.00 95.50 90 VAL A C 1
ATOM 750 O O . VAL A 1 90 ? -9.246 4.152 10.518 1.00 95.50 90 VAL A O 1
ATOM 753 N N . GLY A 1 91 ? -9.175 1.919 10.363 1.00 96.69 91 GLY A N 1
ATOM 754 C CA . GLY A 1 91 ? -10.524 1.764 9.818 1.00 96.69 91 GLY A CA 1
ATOM 755 C C . GLY A 1 91 ? -10.660 2.129 8.337 1.00 96.69 91 GLY A C 1
ATOM 756 O O . GLY A 1 91 ? -11.778 2.346 7.867 1.00 96.69 91 GLY A O 1
ATOM 757 N N . VAL A 1 92 ? -9.553 2.202 7.591 1.00 97.81 92 VAL A N 1
ATOM 758 C CA . VAL A 1 92 ? -9.585 2.341 6.130 1.00 97.81 92 VAL A CA 1
ATOM 759 C C . VAL A 1 92 ? -9.712 0.954 5.508 1.00 97.81 92 VAL A C 1
ATOM 761 O O . VAL A 1 92 ? -8.879 0.077 5.736 1.00 97.81 92 VAL A O 1
ATOM 764 N N . LYS A 1 93 ? -10.755 0.753 4.699 1.00 97.56 93 LYS A N 1
ATOM 765 C CA . LYS A 1 93 ? -10.947 -0.478 3.931 1.00 97.56 93 LYS A CA 1
ATOM 766 C C . LYS A 1 93 ? -9.798 -0.642 2.931 1.00 97.56 93 LYS A C 1
ATOM 768 O O . LYS A 1 93 ? -9.444 0.313 2.245 1.00 97.56 93 LYS A O 1
ATOM 773 N N . HIS A 1 94 ? -9.238 -1.842 2.821 1.00 96.50 94 HIS A N 1
ATOM 774 C CA . HIS A 1 94 ? -8.193 -2.159 1.846 1.00 96.50 94 HIS A CA 1
ATOM 775 C C . HIS A 1 94 ? -8.652 -3.325 0.976 1.00 96.50 94 HIS A C 1
ATOM 777 O O . HIS A 1 94 ? -9.025 -4.371 1.501 1.00 96.50 94 HIS A O 1
ATOM 783 N N . GLU A 1 95 ? -8.659 -3.121 -0.338 1.00 94.25 95 GLU A N 1
ATOM 784 C CA . GLU A 1 95 ? -9.040 -4.119 -1.336 1.00 94.25 95 GLU A CA 1
ATOM 785 C C . GLU A 1 95 ? -7.920 -4.260 -2.360 1.00 94.25 95 GLU A C 1
ATOM 787 O O . GLU A 1 95 ? -7.498 -3.270 -2.958 1.00 94.25 95 GLU A O 1
ATOM 792 N N . LYS A 1 96 ? -7.440 -5.485 -2.592 1.00 91.44 96 LYS A N 1
ATOM 793 C CA . LYS A 1 96 ? -6.389 -5.757 -3.577 1.00 91.44 96 LYS A CA 1
ATOM 794 C C . LYS A 1 96 ? -6.974 -6.461 -4.789 1.00 91.44 96 LYS A C 1
ATOM 796 O O . LYS A 1 96 ? -7.489 -7.570 -4.675 1.00 91.44 96 LYS A O 1
ATOM 801 N N . ILE A 1 97 ? -6.842 -5.840 -5.957 1.00 89.38 97 ILE A N 1
ATOM 802 C CA . ILE A 1 97 ? -7.278 -6.412 -7.231 1.00 89.38 97 ILE A CA 1
ATOM 803 C C . ILE A 1 97 ? -6.030 -6.730 -8.048 1.00 89.38 97 ILE A C 1
ATOM 805 O O . ILE A 1 97 ? -5.329 -5.843 -8.534 1.00 89.38 97 ILE A O 1
ATOM 809 N N . MET A 1 98 ? -5.746 -8.021 -8.197 1.00 85.12 98 MET A N 1
ATOM 810 C CA . MET A 1 98 ? -4.581 -8.500 -8.936 1.00 85.12 98 MET A CA 1
ATOM 811 C C . MET A 1 98 ? -4.859 -8.425 -10.438 1.00 85.12 98 MET A C 1
ATOM 813 O O . MET A 1 98 ? -5.541 -9.278 -11.005 1.00 85.12 98 MET A O 1
ATOM 817 N N . ILE A 1 99 ? -4.335 -7.384 -11.085 1.00 82.50 99 ILE A N 1
ATOM 818 C CA . ILE A 1 99 ? -4.521 -7.152 -12.519 1.00 82.50 99 ILE A CA 1
ATOM 819 C C . ILE A 1 99 ? -3.317 -7.707 -13.303 1.00 82.50 99 ILE A C 1
ATOM 821 O O . ILE A 1 99 ? -2.169 -7.382 -12.983 1.00 82.50 99 ILE A O 1
ATOM 825 N N . PRO A 1 100 ? -3.538 -8.503 -14.369 1.00 80.94 100 PRO A N 1
ATOM 826 C CA . PRO A 1 100 ? -2.469 -8.938 -15.260 1.00 80.94 100 PRO A CA 1
ATOM 827 C C . PRO A 1 100 ? -1.718 -7.758 -15.890 1.00 80.94 100 PRO A C 1
ATOM 829 O O . PRO A 1 100 ? -2.312 -6.854 -16.472 1.00 80.94 100 PRO A O 1
ATOM 832 N N . GLY A 1 101 ? -0.386 -7.792 -15.832 1.00 82.56 101 GLY A N 1
ATOM 833 C CA . GLY A 1 101 ? 0.446 -6.769 -16.465 1.00 82.56 101 GLY A CA 1
ATOM 834 C C . GLY A 1 101 ? 0.363 -6.781 -17.998 1.00 82.56 101 GLY A C 1
ATOM 835 O O . GLY A 1 101 ? 0.053 -7.799 -18.618 1.00 82.56 101 GLY A O 1
ATOM 836 N N . LYS A 1 102 ? 0.724 -5.647 -18.617 1.00 83.19 102 LYS A N 1
ATOM 837 C CA . LYS A 1 102 ? 0.829 -5.455 -20.083 1.00 83.19 102 LYS A CA 1
ATOM 838 C C . LYS A 1 102 ? -0.471 -5.696 -20.865 1.00 83.19 102 LYS A C 1
ATOM 840 O O . LYS A 1 102 ? -0.424 -5.927 -22.072 1.00 83.19 102 LYS A O 1
ATOM 845 N N . ARG A 1 103 ? -1.621 -5.665 -20.196 1.00 82.69 103 ARG A N 1
ATOM 846 C CA . ARG A 1 103 ? -2.946 -5.813 -20.802 1.00 82.69 103 ARG A CA 1
ATOM 847 C C . ARG A 1 103 ? -3.909 -4.846 -20.126 1.00 82.69 103 ARG A C 1
ATOM 849 O O . ARG A 1 103 ? -3.755 -4.558 -18.942 1.00 82.69 103 ARG A O 1
ATOM 856 N N . VAL A 1 104 ? -4.883 -4.343 -20.880 1.00 84.19 104 VAL A N 1
ATOM 857 C CA . VAL A 1 104 ? -6.023 -3.631 -20.289 1.00 84.19 104 VAL A CA 1
ATOM 858 C C . VAL A 1 104 ? -6.786 -4.636 -19.414 1.00 84.19 104 VAL A C 1
ATOM 860 O O . VAL A 1 104 ? -6.958 -5.778 -19.857 1.00 84.19 104 VAL A O 1
ATOM 863 N N . PRO A 1 105 ? -7.200 -4.266 -18.187 1.00 82.12 105 PRO A N 1
ATOM 864 C CA . PRO A 1 105 ? -7.943 -5.169 -17.320 1.00 82.12 105 PRO A CA 1
ATOM 865 C C . PRO A 1 105 ? -9.193 -5.687 -18.043 1.00 82.12 105 PRO A C 1
ATOM 867 O O . PRO A 1 105 ? -9.916 -4.889 -18.647 1.00 82.12 105 PRO A O 1
ATOM 870 N N . PRO A 1 106 ? -9.461 -7.001 -18.016 1.00 78.50 106 PRO A N 1
ATOM 871 C CA . PRO A 1 106 ? -10.693 -7.531 -18.575 1.00 78.50 106 PRO A CA 1
ATOM 872 C C . PRO A 1 106 ? -11.895 -7.036 -17.757 1.00 78.50 106 PRO A C 1
ATOM 874 O O . PRO A 1 106 ? -11.781 -6.738 -16.568 1.00 78.50 106 PRO A O 1
ATOM 877 N N . GLN A 1 107 ? -13.065 -6.934 -18.392 1.00 81.38 107 GLN A N 1
ATOM 878 C CA . GLN A 1 107 ? -14.247 -6.303 -17.789 1.00 81.38 107 GLN A CA 1
ATOM 879 C C . GLN A 1 107 ? -14.703 -6.975 -16.484 1.00 81.38 107 GLN A C 1
ATOM 881 O O . GLN A 1 107 ? -15.211 -6.310 -15.587 1.00 81.38 107 GLN A O 1
ATOM 886 N N . ASN A 1 108 ? -14.458 -8.276 -16.337 1.00 79.00 108 ASN A N 1
ATOM 887 C CA . ASN A 1 108 ? -14.718 -9.026 -15.107 1.00 79.00 108 ASN A CA 1
ATOM 888 C C . ASN A 1 108 ? -13.821 -8.613 -13.925 1.00 79.00 108 ASN A C 1
ATOM 890 O O . ASN A 1 108 ? -14.201 -8.834 -12.786 1.00 79.00 108 ASN A O 1
ATOM 894 N N . SER A 1 109 ? -12.653 -8.009 -14.160 1.00 69.75 109 SER A N 1
ATOM 895 C CA . SER A 1 109 ? -11.828 -7.417 -13.094 1.00 69.75 109 SER A CA 1
ATOM 896 C C . SER A 1 109 ? -12.340 -6.045 -12.645 1.00 69.75 109 SER A C 1
ATOM 898 O O . SER A 1 109 ? -11.936 -5.562 -11.593 1.00 69.75 109 SER A O 1
ATOM 900 N N . VAL A 1 110 ? -13.200 -5.411 -13.449 1.00 70.25 110 VAL A N 1
ATOM 901 C CA . VAL A 1 110 ? -13.825 -4.107 -13.164 1.00 70.25 110 VAL A CA 1
ATOM 902 C C . VAL A 1 110 ? -15.213 -4.290 -12.541 1.00 70.25 110 VAL A C 1
ATOM 904 O O . VAL A 1 110 ? -15.642 -3.483 -11.721 1.00 70.25 110 VAL A O 1
ATOM 907 N N . MET A 1 111 ? -15.910 -5.364 -12.914 1.00 71.38 111 MET A N 1
ATOM 908 C CA . MET A 1 111 ? -17.259 -5.686 -12.458 1.00 71.38 111 MET A CA 1
ATOM 909 C C . MET A 1 111 ? -17.191 -6.728 -11.335 1.00 71.38 111 MET A C 1
ATOM 911 O O . MET A 1 111 ? -17.040 -7.917 -11.607 1.00 71.38 111 MET A O 1
ATOM 915 N N . ASN A 1 112 ? -17.358 -6.300 -10.080 1.00 55.31 112 ASN A N 1
ATOM 916 C CA . ASN A 1 112 ? -17.738 -7.210 -8.995 1.00 55.31 112 ASN A CA 1
ATOM 917 C C . ASN A 1 112 ? -19.187 -7.651 -9.243 1.00 55.31 112 ASN A C 1
ATOM 919 O O . ASN A 1 112 ? -20.129 -7.006 -8.790 1.00 55.31 112 ASN A O 1
ATOM 923 N N . VAL A 1 113 ? -19.373 -8.716 -10.020 1.00 52.22 113 VAL A N 1
ATOM 924 C CA . VAL A 1 113 ? -20.668 -9.391 -10.097 1.00 52.22 113 VAL A CA 1
ATOM 925 C C . VAL A 1 113 ? -20.724 -10.307 -8.882 1.00 52.22 113 VAL A C 1
ATOM 927 O O . VAL A 1 113 ? -20.055 -11.338 -8.848 1.00 52.22 113 VAL A O 1
ATOM 930 N N . GLU A 1 114 ? -21.449 -9.894 -7.846 1.00 51.34 114 GLU A N 1
ATOM 931 C CA . GLU A 1 114 ? -21.813 -10.792 -6.754 1.00 51.34 114 GLU A CA 1
ATOM 932 C C . GLU A 1 114 ? -22.550 -11.989 -7.369 1.00 51.34 114 GLU A C 1
ATOM 934 O O . GLU A 1 114 ? -23.666 -11.853 -7.872 1.00 51.34 114 GLU A O 1
ATOM 939 N N . ASN A 1 115 ? -21.910 -13.161 -7.387 1.00 45.50 115 ASN A N 1
ATOM 940 C CA . ASN A 1 115 ? -22.582 -14.413 -7.717 1.00 45.50 115 ASN A CA 1
ATOM 941 C C . ASN A 1 115 ? -23.495 -14.773 -6.538 1.00 45.50 115 ASN A C 1
ATOM 943 O O . ASN A 1 115 ? -23.122 -15.563 -5.677 1.00 45.50 115 ASN A O 1
ATOM 947 N N . ASN A 1 116 ? -24.674 -14.156 -6.494 1.00 38.59 116 ASN A N 1
ATOM 948 C CA . ASN A 1 116 ? -25.787 -14.594 -5.663 1.00 38.59 116 ASN A CA 1
ATOM 949 C C . ASN A 1 116 ? -26.476 -15.754 -6.396 1.00 38.59 116 ASN A C 1
ATOM 951 O O . ASN A 1 116 ? -27.376 -15.532 -7.208 1.00 38.59 116 ASN A O 1
ATOM 955 N N . GLY A 1 117 ? -25.973 -16.969 -6.167 1.00 36.22 117 GLY A N 1
ATOM 956 C CA . GLY A 1 117 ? -26.576 -18.238 -6.581 1.00 36.22 117 GLY A CA 1
ATOM 957 C C . GLY A 1 117 ? -26.958 -19.065 -5.368 1.00 36.22 117 GLY A C 1
ATOM 958 O O . GLY A 1 117 ? -26.165 -19.057 -4.399 1.00 36.22 117 GLY A O 1
#

Solvent-accessible surface area (backbone atoms only — not comparable to full-atom values): 7514 Å² total; per-residue (Å²): 106,74,61,51,61,50,44,53,54,48,53,59,45,62,78,55,82,73,78,71,87,83,50,56,64,61,51,50,52,54,48,49,48,59,60,68,73,47,66,69,60,61,60,32,52,56,56,5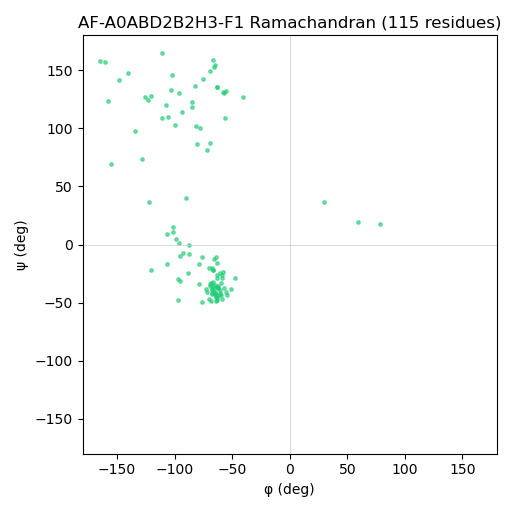3,70,75,43,58,78,90,72,58,84,49,69,68,59,52,45,70,76,38,78,79,64,52,71,46,80,41,63,59,85,68,74,75,78,60,66,69,59,74,40,48,77,76,68,22,46,77,45,78,50,78,54,68,80,100,52,82,75,56,68,71,82,73,46,88,71,78,84,86,122

Nearest PDB structures (foldseek):
  1yn9-assembly1_A  TM=8.334E-01  e=6.100E-05  Autographa californica nucleopolyhedrovirus
  1yn9-assembly3_C  TM=8.263E-01  e=6.640E-04  Autographa californica nucleopolyhedrovirus
  2c46-assembly2_A  TM=8.851E-01  e=7.109E-04  Homo sapiens
  8p4c-assembly1_M  TM=8.892E-01  e=2.427E-03  Homo sapiens
  8w8e-assembly1_a  TM=8.854E-01  e=2.267E-03  Homo sapiens

Sequence (117 aa):
MVESAARTIQLQSRAKNKLPRNDWKSLREQLWDLFTTDSHDHLIYAVVNNLTPEQRFTATILLQAFPRLKCIVDLTNTERYYDKKEFTNVGVKHEKIMIPGKRVPPQNSVMNVENNG

Secondary structure (DSSP, 8-state):
-HHHHHHHHHHHHHTTT---TTSHHHHHHHHHHHHHHS-HHHHHHHHHHTS-GGG---HHHHHHH-TT--EEEE--S-S-S--THHHHTTT-EEEE--PPTTSPPPHHHH-------

Organism: Vespula squamosa (NCBI:txid30214)

pLDDT: mean 72.15, std 19.4, range [36.22, 97.81]

InterPro domains:
  IPR029021 Protein-tyrosine phosphatase-like [G3DSA:3.90.190.10] (4-114)
  IPR029021 Protein-tyrosine phosphatase-like [SSF52799] (48-111)